Protein AF-A0ABD6W9Q9-F1 (afdb_monomer_lite)

Sequence (117 aa):
MVRVAAQLDDATTVQRDLAAIAIPNVGDLRTNVSMPSTGTLGSSIAWSVVGPSGATVRDGRAAGTRTIDIDRPATGSPAIDVVVHATATSGSVTRTRDFTLRVQPLPAGIKDTQAYV

Organism: Rathayibacter rathayi (NCBI:txid33887)

pLDDT: mean 86.94, std 14.37, range [44.34, 97.75]

Foldseek 3Di:
DDDDDDQPDQQVLQVVQVVPWDWPPLAEDPFKTKGFCAGPSGWGKDKAWPDDPFWGWDPDPDPRIIIIGGRAAAEPDAWDWIKMKIWTGDDHDIDIDIGTGTGHHDHPDDPDPPPPD

Radius of gyration: 18.66 Å; chains: 1; bounding box: 36×21×76 Å

InterPro domains:
  IPR046780 Atrophied bacterial Ig domain [PF20578] (15-104)

Secondary structure (DSSP, 8-state):
-----SSS-HHHHHHHHHHH---TTTTSB-S-EEEESB-TTS-EEEEEEEESSSEEEEE-SSTTEEEEEE-PPPTTSPPEEEEEEEEEEETTEEEEEEEEEEEPPPP---S------

Structure (mmCIF, N/CA/C/O backbone):
data_AF-A0ABD6W9Q9-F1
#
_entry.id   AF-A0ABD6W9Q9-F1
#
loop_
_atom_site.group_PDB
_atom_site.id
_atom_site.type_symbol
_atom_site.label_atom_id
_atom_site.label_alt_id
_atom_site.label_comp_id
_atom_site.label_asym_id
_atom_site.label_entity_id
_atom_site.label_seq_id
_atom_site.pdbx_PDB_ins_code
_atom_site.Cartn_x
_atom_site.Cartn_y
_atom_site.Cartn_z
_atom_site.occupancy
_atom_site.B_iso_or_equiv
_atom_site.auth_seq_id
_atom_site.auth_comp_id
_atom_site.auth_asym_id
_atom_site.auth_atom_id
_atom_site.pdbx_PDB_model_num
ATOM 1 N N . MET A 1 1 ? -17.914 6.982 31.784 1.00 44.34 1 MET A N 1
ATOM 2 C CA . MET A 1 1 ? -18.004 5.510 31.658 1.00 44.34 1 MET A CA 1
ATOM 3 C C . MET A 1 1 ? -18.117 5.161 30.184 1.00 44.34 1 MET A C 1
ATOM 5 O O . MET A 1 1 ? -19.114 5.544 29.599 1.00 44.34 1 MET A O 1
ATOM 9 N N . VAL A 1 2 ? -17.145 4.451 29.601 1.00 48.44 2 VAL A N 1
ATOM 10 C CA . VAL A 1 2 ? -17.353 3.644 28.383 1.00 48.44 2 VAL A CA 1
ATOM 11 C C . VAL A 1 2 ? -16.463 2.403 28.513 1.00 48.44 2 VAL A C 1
ATOM 13 O O . VAL A 1 2 ? -15.242 2.514 28.519 1.00 48.44 2 VAL A O 1
ATOM 16 N N . ARG A 1 3 ? -17.068 1.226 28.703 1.00 54.09 3 ARG A N 1
ATOM 17 C CA . ARG A 1 3 ? -16.396 -0.077 28.579 1.00 54.09 3 ARG A CA 1
ATOM 18 C C . ARG A 1 3 ? -16.664 -0.569 27.159 1.00 54.09 3 ARG A C 1
ATOM 20 O O . ARG A 1 3 ? -17.812 -0.866 26.851 1.00 54.09 3 ARG A O 1
ATOM 27 N N . VAL A 1 4 ? -15.640 -0.655 26.312 1.00 56.38 4 VAL A N 1
ATOM 28 C CA . VAL A 1 4 ? -15.746 -1.315 24.999 1.00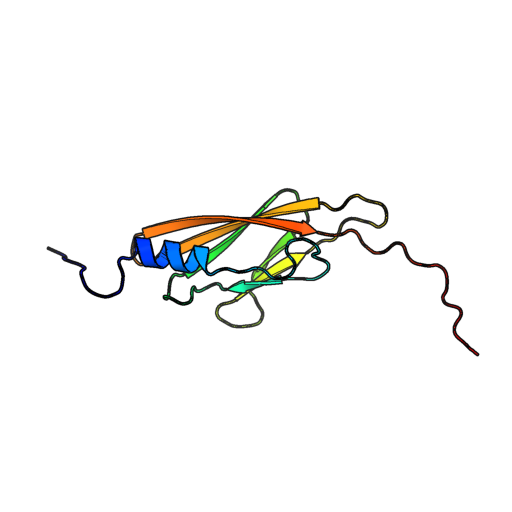 56.38 4 VAL A CA 1
ATOM 29 C C . VAL A 1 4 ? -15.153 -2.709 25.142 1.00 56.38 4 VAL A C 1
ATOM 31 O O . VAL A 1 4 ? -13.950 -2.855 25.322 1.00 56.38 4 VAL A O 1
ATOM 34 N N . ALA A 1 5 ? -16.011 -3.725 25.134 1.00 53.88 5 ALA A N 1
ATOM 35 C CA . ALA A 1 5 ? -15.624 -5.116 25.358 1.00 53.88 5 ALA A CA 1
ATOM 36 C C . ALA A 1 5 ? -16.101 -6.078 24.252 1.00 53.88 5 ALA A C 1
ATOM 38 O O . ALA A 1 5 ? -16.138 -7.272 24.514 1.00 53.88 5 ALA A O 1
ATOM 39 N N . ALA A 1 6 ? -16.514 -5.627 23.056 1.00 52.06 6 ALA A N 1
ATOM 40 C CA . ALA A 1 6 ? -17.451 -6.456 22.280 1.00 52.06 6 ALA A CA 1
ATOM 41 C C . ALA A 1 6 ? -17.123 -6.867 20.828 1.00 52.06 6 ALA A C 1
ATOM 43 O O . ALA A 1 6 ? -17.806 -7.770 20.361 1.00 52.06 6 ALA A O 1
ATOM 44 N N . GLN A 1 7 ? -16.133 -6.341 20.091 1.00 51.84 7 GLN A N 1
ATOM 45 C CA . GLN A 1 7 ? -16.004 -6.738 18.668 1.00 51.84 7 GLN A CA 1
ATOM 46 C C . GLN A 1 7 ? -14.562 -6.763 18.151 1.00 51.84 7 GLN A C 1
ATOM 48 O O . GLN A 1 7 ? -14.203 -5.979 17.285 1.00 51.84 7 GLN A O 1
ATOM 53 N N . LEU A 1 8 ? -13.746 -7.677 18.700 1.00 61.88 8 LEU A N 1
ATOM 54 C CA . LEU A 1 8 ? -12.276 -7.649 18.622 1.00 61.88 8 LEU A CA 1
ATOM 55 C C . LEU A 1 8 ? -11.737 -6.332 19.223 1.00 61.88 8 LEU A C 1
ATOM 57 O O . LEU A 1 8 ? -12.356 -5.278 19.119 1.00 61.88 8 LEU A O 1
ATOM 61 N N . ASP A 1 9 ? -10.628 -6.359 19.956 1.00 87.75 9 ASP A N 1
ATOM 62 C CA . ASP A 1 9 ? -10.066 -5.079 20.389 1.00 87.75 9 ASP A CA 1
ATOM 63 C C . ASP A 1 9 ? -9.596 -4.301 19.140 1.00 87.75 9 ASP A C 1
ATOM 65 O O . ASP A 1 9 ? -9.017 -4.890 18.224 1.00 87.75 9 ASP A O 1
ATOM 69 N N . ASP A 1 10 ? -9.881 -2.995 19.066 1.00 90.00 10 ASP A N 1
ATOM 70 C CA . ASP A 1 10 ? -9.569 -2.161 17.891 1.00 90.00 10 ASP A CA 1
ATOM 71 C C . ASP A 1 10 ? -8.091 -2.266 17.482 1.00 90.00 10 ASP A C 1
ATOM 73 O O . ASP A 1 10 ? -7.757 -2.191 16.299 1.00 90.00 10 ASP A O 1
ATOM 77 N N . ALA A 1 11 ? -7.201 -2.493 18.455 1.00 90.62 11 ALA A N 1
ATOM 78 C CA . ALA A 1 11 ? -5.775 -2.686 18.224 1.00 90.62 11 ALA A CA 1
ATOM 79 C C . ALA A 1 11 ? -5.462 -3.993 17.478 1.00 90.62 11 ALA A C 1
ATOM 81 O O . ALA A 1 11 ? -4.641 -3.995 16.558 1.00 90.62 11 ALA A O 1
ATOM 82 N N . THR A 1 12 ? -6.132 -5.085 17.825 1.00 92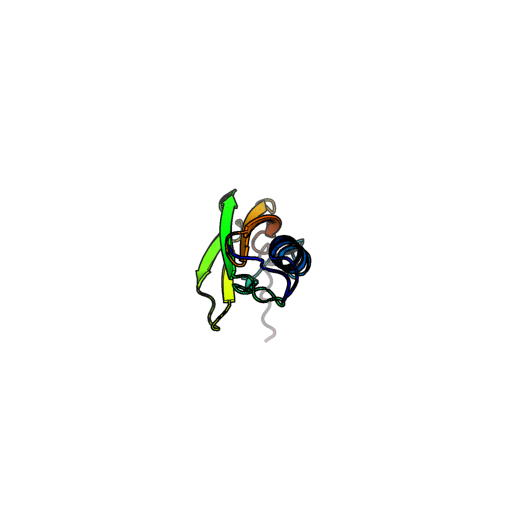.31 12 THR A N 1
ATOM 83 C CA . THR A 1 12 ? -6.063 -6.380 17.158 1.00 92.31 12 THR A CA 1
ATOM 84 C C . THR A 1 12 ? -6.739 -6.299 15.795 1.00 92.31 12 THR A C 1
ATOM 86 O O . THR A 1 12 ? -6.203 -6.878 14.853 1.00 92.31 12 THR A O 1
ATOM 89 N N . THR A 1 13 ? -7.837 -5.547 15.645 1.00 93.50 13 THR A N 1
ATOM 90 C CA . THR A 1 13 ? -8.482 -5.275 14.346 1.00 93.50 13 THR A CA 1
ATOM 91 C C . THR A 1 13 ? -7.501 -4.634 13.374 1.00 93.50 13 THR A C 1
ATOM 93 O O . THR A 1 13 ? -7.174 -5.246 12.358 1.00 93.50 13 THR A O 1
ATOM 96 N N . VAL A 1 14 ? -6.947 -3.459 13.705 1.00 95.88 14 VAL A N 1
ATOM 97 C CA . VAL A 1 14 ? -6.004 -2.772 12.803 1.00 95.88 14 VAL A CA 1
ATOM 98 C C . VAL A 1 14 ? -4.739 -3.596 12.563 1.00 95.88 14 VAL A C 1
ATOM 100 O O . VAL A 1 14 ? -4.213 -3.606 11.454 1.00 95.88 14 VAL A O 1
ATOM 103 N N . GLN A 1 15 ? -4.250 -4.329 13.571 1.00 95.25 15 GLN A N 1
ATOM 104 C CA . GLN A 1 15 ? -3.071 -5.180 13.420 1.00 95.25 15 GLN A CA 1
ATOM 105 C C . GLN A 1 15 ? -3.326 -6.350 12.467 1.00 95.25 15 GLN A C 1
ATOM 107 O O . GLN A 1 15 ? -2.489 -6.626 11.609 1.00 95.25 15 GLN A O 1
ATOM 112 N N . ARG A 1 16 ? -4.453 -7.051 12.617 1.00 95.56 16 ARG A N 1
ATOM 113 C CA . ARG A 1 16 ? -4.798 -8.195 11.766 1.00 95.56 16 ARG A CA 1
ATOM 114 C C . ARG A 1 16 ? -5.153 -7.758 10.356 1.00 95.56 16 ARG A C 1
ATOM 116 O O . ARG A 1 16 ? -4.718 -8.419 9.422 1.00 95.56 16 ARG A O 1
ATOM 123 N N . ASP A 1 17 ? -5.857 -6.641 10.199 1.00 96.62 17 ASP A N 1
ATOM 124 C CA . ASP A 1 17 ? -6.154 -6.087 8.881 1.00 96.62 17 ASP A CA 1
ATOM 125 C C . ASP A 1 17 ? -4.871 -5.698 8.147 1.00 96.62 17 ASP A C 1
ATOM 127 O O . ASP A 1 17 ? -4.663 -6.152 7.025 1.00 96.62 17 ASP A O 1
ATOM 131 N N . LEU A 1 18 ? -3.950 -4.970 8.793 1.00 96.56 18 LEU A N 1
ATOM 132 C CA . LEU A 1 18 ? -2.646 -4.662 8.195 1.00 96.56 18 LEU A CA 1
ATOM 133 C C . LEU A 1 18 ? -1.830 -5.920 7.885 1.00 96.56 18 LEU A C 1
ATOM 135 O O . LEU A 1 18 ? -1.124 -5.953 6.877 1.00 96.56 18 LEU A O 1
ATOM 139 N N . ALA A 1 19 ? -1.895 -6.948 8.737 1.00 95.94 19 ALA A N 1
ATOM 140 C CA . ALA A 1 19 ? -1.200 -8.216 8.522 1.00 95.94 19 ALA A CA 1
ATOM 141 C C . ALA A 1 19 ? -1.779 -9.007 7.337 1.00 95.94 19 ALA A C 1
ATOM 143 O O . ALA A 1 19 ? -1.016 -9.637 6.605 1.00 95.94 19 ALA A O 1
ATOM 144 N N . ALA A 1 20 ? -3.097 -8.942 7.139 1.00 95.50 20 ALA A N 1
ATOM 145 C CA . ALA A 1 20 ? -3.819 -9.632 6.076 1.00 95.50 20 ALA A CA 1
ATOM 146 C C . ALA A 1 20 ? -3.650 -8.979 4.696 1.00 95.50 20 ALA A C 1
ATOM 148 O O . ALA A 1 20 ? -3.929 -9.625 3.685 1.00 95.50 20 ALA A O 1
ATOM 149 N N . ILE A 1 21 ? -3.186 -7.725 4.626 1.00 94.50 21 ILE A N 1
ATOM 150 C CA . ILE A 1 21 ? -2.865 -7.086 3.348 1.00 94.50 21 ILE A CA 1
ATOM 151 C C . ILE A 1 21 ? -1.746 -7.872 2.660 1.00 94.50 21 ILE A C 1
ATOM 153 O O . ILE A 1 21 ? -0.601 -7.913 3.121 1.00 94.50 21 ILE A O 1
ATOM 157 N N . ALA A 1 22 ? -2.089 -8.440 1.509 1.00 90.69 22 ALA A N 1
ATOM 158 C CA . ALA A 1 22 ? -1.160 -9.045 0.577 1.00 90.69 22 ALA A CA 1
ATOM 159 C C . ALA A 1 22 ? -1.208 -8.261 -0.732 1.00 90.69 22 ALA A C 1
ATOM 161 O O . ALA A 1 22 ? -2.259 -8.136 -1.360 1.00 90.69 22 ALA A O 1
ATOM 162 N N . ILE A 1 23 ? -0.058 -7.735 -1.141 1.00 88.44 23 ILE A N 1
ATOM 163 C CA . ILE A 1 23 ? 0.095 -7.102 -2.444 1.00 88.44 23 ILE A CA 1
ATOM 164 C C . ILE A 1 23 ? 0.647 -8.172 -3.397 1.00 88.44 23 ILE A C 1
ATOM 166 O O . ILE A 1 23 ? 1.689 -8.765 -3.106 1.00 88.44 23 ILE A O 1
ATOM 170 N N . PRO A 1 24 ? -0.035 -8.489 -4.508 1.00 86.50 24 PRO A N 1
ATOM 171 C CA . PRO A 1 24 ? 0.483 -9.454 -5.466 1.00 86.50 24 PRO A CA 1
ATOM 172 C C . PRO A 1 24 ? 1.708 -8.887 -6.190 1.00 86.50 24 PRO A C 1
ATOM 174 O O . PRO A 1 24 ? 1.788 -7.690 -6.456 1.00 86.50 24 PRO A O 1
ATOM 177 N N . ASN A 1 25 ? 2.646 -9.765 -6.552 1.00 88.88 25 ASN A N 1
ATOM 178 C CA . ASN A 1 25 ? 3.801 -9.444 -7.398 1.00 88.88 25 ASN A CA 1
ATOM 179 C C . ASN A 1 25 ? 4.709 -8.314 -6.875 1.00 88.88 25 ASN A C 1
ATOM 181 O O . ASN A 1 25 ? 5.375 -7.661 -7.672 1.00 88.88 25 ASN A O 1
ATOM 185 N N . VAL A 1 26 ? 4.807 -8.110 -5.553 1.00 90.44 26 VAL A N 1
ATOM 186 C CA . VAL A 1 26 ? 5.673 -7.070 -4.949 1.00 90.44 26 VAL A CA 1
ATOM 187 C C . VAL A 1 26 ? 7.139 -7.132 -5.384 1.00 90.44 26 VAL A C 1
ATOM 189 O O . VAL A 1 26 ? 7.822 -6.127 -5.271 1.00 90.44 26 VAL A O 1
ATOM 192 N N . GLY A 1 27 ? 7.628 -8.278 -5.870 1.00 90.81 27 GLY A N 1
ATOM 193 C CA . GLY A 1 27 ? 8.990 -8.456 -6.394 1.00 90.81 27 GLY A CA 1
ATOM 194 C C . GLY A 1 27 ? 9.158 -8.206 -7.904 1.00 90.81 27 GLY A C 1
ATOM 195 O O . GLY A 1 27 ? 10.287 -8.135 -8.385 1.00 90.81 27 GLY A O 1
ATOM 196 N N . ASP A 1 28 ? 8.066 -8.087 -8.663 1.00 92.94 28 ASP A N 1
ATOM 197 C CA . ASP A 1 28 ? 8.082 -7.990 -10.131 1.00 92.94 28 ASP A CA 1
ATOM 198 C C . ASP A 1 28 ? 6.937 -7.101 -10.646 1.00 92.94 28 ASP A C 1
ATOM 200 O O . ASP A 1 28 ? 6.165 -7.480 -11.529 1.00 92.94 28 ASP A O 1
ATOM 204 N N . LEU A 1 29 ? 6.780 -5.901 -10.077 1.00 93.00 29 LEU A N 1
ATOM 205 C CA . LEU A 1 29 ? 5.710 -5.004 -10.500 1.00 93.00 29 LEU A CA 1
ATOM 206 C C . LEU A 1 29 ? 6.001 -4.395 -11.868 1.00 93.00 29 LEU A C 1
ATOM 208 O O . LEU A 1 29 ? 7.002 -3.710 -12.089 1.00 93.00 29 LEU A O 1
ATOM 212 N N . ARG A 1 30 ? 5.063 -4.628 -12.785 1.00 91.94 30 ARG A N 1
ATOM 213 C CA . ARG A 1 30 ? 5.074 -4.126 -14.168 1.00 91.94 30 ARG A CA 1
ATOM 214 C C . ARG A 1 30 ? 3.780 -3.402 -14.540 1.00 91.94 30 ARG A C 1
ATOM 216 O O . ARG A 1 30 ? 3.679 -2.874 -15.644 1.00 91.94 30 ARG A O 1
ATOM 223 N N . THR A 1 31 ? 2.797 -3.409 -13.643 1.00 92.06 31 THR A N 1
ATOM 224 C CA . THR A 1 31 ? 1.448 -2.876 -13.840 1.00 92.06 31 THR A CA 1
ATOM 225 C C . THR A 1 31 ? 0.933 -2.257 -12.551 1.00 92.06 31 THR A C 1
ATOM 227 O O . THR A 1 31 ? 1.435 -2.555 -11.467 1.00 92.06 31 THR A O 1
ATOM 230 N N . ASN A 1 32 ? -0.127 -1.463 -12.673 1.00 92.88 32 ASN A N 1
ATOM 231 C CA . ASN A 1 32 ? -0.807 -0.853 -11.538 1.00 92.88 32 ASN A CA 1
ATOM 232 C C . ASN A 1 32 ? -1.371 -1.908 -10.585 1.00 92.88 32 ASN A C 1
ATOM 234 O O . ASN A 1 32 ? -1.792 -2.992 -11.002 1.00 92.88 32 ASN A O 1
ATOM 238 N N . VAL A 1 33 ? -1.399 -1.561 -9.303 1.00 91.88 33 VAL A N 1
ATOM 239 C CA . VAL A 1 33 ? -1.808 -2.459 -8.222 1.00 91.88 33 VAL A CA 1
ATOM 240 C C . VAL A 1 33 ? -3.049 -1.899 -7.548 1.00 91.88 33 VAL A C 1
ATOM 242 O O . VAL A 1 33 ? -3.087 -0.730 -7.168 1.00 91.88 33 VAL A O 1
ATOM 245 N N . SER A 1 34 ? -4.062 -2.743 -7.370 1.00 92.81 34 SER A N 1
ATOM 246 C CA . SER A 1 34 ? -5.229 -2.408 -6.558 1.00 92.81 34 SER A CA 1
ATOM 247 C C . SER A 1 34 ? -4.987 -2.806 -5.107 1.00 92.81 34 SER A C 1
ATOM 249 O O . SER A 1 34 ? -4.532 -3.914 -4.833 1.00 92.81 34 SER A O 1
ATOM 251 N N . MET A 1 35 ? -5.332 -1.920 -4.182 1.00 94.12 35 MET A N 1
ATOM 252 C CA . MET A 1 35 ? -5.193 -2.118 -2.742 1.00 94.12 35 MET A CA 1
ATOM 253 C C . MET A 1 35 ? -6.536 -1.896 -2.046 1.00 94.12 35 MET A C 1
ATOM 255 O O . MET A 1 35 ? -7.327 -1.066 -2.505 1.00 94.12 35 MET A O 1
ATOM 259 N N . PRO A 1 36 ? -6.800 -2.580 -0.925 1.00 94.94 36 PRO A N 1
ATOM 260 C CA . PRO A 1 36 ? -7.996 -2.325 -0.137 1.00 94.94 36 PRO A CA 1
ATOM 261 C C . PRO A 1 36 ? -7.900 -0.961 0.556 1.00 94.94 36 PRO A C 1
ATOM 263 O O . PRO A 1 36 ? -6.866 -0.624 1.129 1.00 94.94 36 PRO A O 1
ATOM 266 N N . SER A 1 37 ? -8.986 -0.189 0.550 1.00 95.31 37 SER A N 1
ATOM 267 C CA . SER A 1 37 ? -9.153 0.963 1.450 1.00 95.31 37 SER A CA 1
ATOM 268 C C . SER A 1 37 ? -9.931 0.606 2.719 1.00 95.31 37 SER A C 1
ATOM 270 O O . SER A 1 37 ? -10.201 1.474 3.546 1.00 95.31 37 SER A O 1
ATOM 272 N N . THR A 1 38 ? -10.327 -0.658 2.863 1.00 95.00 38 THR A N 1
ATOM 273 C CA . THR A 1 38 ? -11.013 -1.193 4.039 1.00 95.00 38 THR A CA 1
ATOM 274 C C . THR A 1 38 ? -10.501 -2.604 4.302 1.00 95.00 38 THR A C 1
ATOM 276 O O . THR A 1 38 ? -10.452 -3.421 3.383 1.00 95.00 38 THR A O 1
ATOM 279 N N . GLY A 1 39 ? -10.075 -2.875 5.532 1.00 93.19 39 GLY A N 1
ATOM 280 C CA . GLY A 1 39 ? -9.620 -4.192 5.956 1.00 93.19 39 GLY A CA 1
ATOM 281 C C . GLY A 1 39 ? -10.778 -5.173 6.137 1.00 93.19 39 GLY A C 1
ATOM 282 O O . GLY A 1 39 ? -11.934 -4.778 6.289 1.00 93.19 39 GLY A O 1
ATOM 283 N N . THR A 1 40 ? -10.472 -6.468 6.130 1.00 92.44 40 THR A N 1
ATOM 284 C CA . THR A 1 40 ? -11.467 -7.548 6.242 1.00 92.44 40 THR A CA 1
ATOM 285 C C . THR A 1 40 ? -12.251 -7.495 7.556 1.00 92.44 40 THR A C 1
ATOM 287 O O . THR A 1 40 ? -13.406 -7.911 7.602 1.00 92.44 40 THR A O 1
ATOM 290 N N . LEU A 1 41 ? -11.638 -6.976 8.621 1.00 92.44 41 LEU A N 1
ATOM 291 C CA . LEU A 1 41 ? -12.245 -6.793 9.938 1.00 92.44 41 LEU A CA 1
ATOM 292 C C . LEU A 1 41 ? -12.860 -5.395 10.120 1.00 92.44 41 LEU A C 1
ATOM 294 O O . LEU A 1 41 ? -13.389 -5.098 11.189 1.00 92.44 41 LEU A O 1
ATOM 298 N N . GLY A 1 42 ? -12.840 -4.557 9.078 1.00 92.50 42 GLY A N 1
ATOM 299 C CA . GLY A 1 42 ? -13.559 -3.286 9.020 1.00 92.50 42 GLY A CA 1
ATOM 300 C C . GLY A 1 42 ? -12.727 -2.036 9.299 1.00 92.50 42 GLY A C 1
ATOM 301 O O . GLY A 1 42 ? -13.300 -0.946 9.318 1.00 92.50 42 GLY A O 1
ATOM 302 N N . SER A 1 43 ? -11.405 -2.135 9.487 1.00 95.25 43 SER A N 1
ATOM 303 C CA . SER A 1 43 ? -10.575 -0.927 9.605 1.00 95.25 43 SER A CA 1
ATOM 304 C C . SER A 1 43 ? -10.563 -0.124 8.300 1.00 95.25 43 SER A C 1
ATOM 306 O O . SER A 1 43 ? -10.568 -0.684 7.205 1.00 95.25 43 SER A O 1
ATOM 308 N N . SER A 1 44 ? -10.526 1.204 8.395 1.00 96.31 44 SER A N 1
ATOM 309 C CA . SER A 1 44 ? -10.279 2.073 7.238 1.00 96.31 44 SER A CA 1
ATOM 310 C C . SER A 1 44 ? -8.784 2.106 6.943 1.00 96.31 44 SER A C 1
ATOM 312 O O . SER A 1 44 ? -8.003 2.303 7.870 1.00 96.31 44 SER A O 1
ATOM 314 N N . ILE A 1 45 ? -8.383 1.927 5.683 1.00 97.50 45 ILE A N 1
ATOM 315 C CA . ILE A 1 45 ? -6.977 1.890 5.265 1.00 97.50 45 ILE A CA 1
ATOM 316 C C . ILE A 1 45 ? -6.696 3.043 4.298 1.00 97.50 45 ILE A C 1
ATOM 318 O O . ILE A 1 45 ? -7.219 3.094 3.180 1.00 97.50 45 ILE A O 1
ATOM 322 N N . ALA A 1 46 ? -5.830 3.959 4.720 1.00 96.50 46 ALA A N 1
ATOM 323 C CA . ALA A 1 46 ? -5.265 5.007 3.883 1.00 96.50 46 ALA A CA 1
ATOM 324 C C . ALA A 1 46 ? -3.883 4.596 3.363 1.00 96.50 46 ALA A C 1
ATOM 326 O O . ALA A 1 46 ? -3.148 3.877 4.037 1.00 96.50 46 ALA A O 1
ATOM 327 N N . TRP A 1 47 ? -3.533 5.074 2.170 1.00 96.38 47 TRP A N 1
ATOM 328 C CA . TRP A 1 47 ? -2.290 4.725 1.489 1.00 96.38 47 TRP A CA 1
ATOM 329 C C . TRP A 1 47 ? -1.546 5.970 1.026 1.00 96.38 47 TRP A C 1
ATOM 331 O O . TRP A 1 47 ? -2.160 6.893 0.488 1.00 96.38 47 TRP A O 1
ATOM 341 N N . SER A 1 48 ? -0.225 5.967 1.173 1.00 95.25 48 SER A N 1
ATOM 342 C CA . SER A 1 48 ? 0.661 6.997 0.628 1.00 95.25 48 SER A CA 1
ATOM 343 C C . SER A 1 48 ? 1.948 6.386 0.074 1.00 95.25 48 SER A C 1
ATOM 345 O O . SER A 1 48 ? 2.375 5.309 0.487 1.00 95.25 48 SER A O 1
ATOM 347 N N . VAL A 1 49 ? 2.569 7.071 -0.889 1.00 94.81 49 VAL A N 1
ATOM 348 C CA . VAL A 1 49 ? 3.914 6.726 -1.367 1.00 94.81 49 VAL A CA 1
ATOM 349 C C . VAL A 1 49 ? 4.919 7.504 -0.529 1.00 94.81 49 VAL A C 1
ATOM 351 O O . VAL A 1 49 ? 4.835 8.728 -0.452 1.00 94.81 49 VAL A O 1
ATOM 354 N N . VAL A 1 50 ? 5.853 6.796 0.098 1.00 94.69 50 VAL A N 1
ATOM 355 C CA . VAL A 1 50 ? 6.937 7.400 0.889 1.00 94.69 50 VAL A CA 1
ATOM 356 C C . VAL A 1 50 ? 8.114 7.757 -0.018 1.00 94.69 50 VAL A C 1
ATOM 358 O O . VAL A 1 50 ? 8.745 8.795 0.159 1.00 94.69 50 VAL A O 1
ATOM 361 N N . GLY A 1 51 ? 8.375 6.922 -1.023 1.00 84.62 51 GLY A N 1
ATOM 362 C CA . GLY A 1 51 ? 9.412 7.136 -2.027 1.00 84.62 51 GLY A CA 1
ATOM 363 C C . GLY A 1 51 ? 10.261 5.885 -2.268 1.00 84.62 51 GLY A C 1
ATOM 364 O O . GLY A 1 51 ? 10.021 4.856 -1.633 1.00 84.62 51 GLY A O 1
ATOM 365 N N . PRO A 1 52 ? 11.260 5.957 -3.165 1.00 84.44 52 PRO A N 1
ATOM 366 C CA . PRO A 1 52 ? 11.525 7.043 -4.114 1.00 84.44 52 PRO A CA 1
ATOM 367 C C . PRO A 1 52 ? 10.394 7.201 -5.152 1.00 84.44 52 PRO A C 1
ATOM 369 O O . PRO A 1 52 ? 9.450 6.412 -5.183 1.00 84.44 52 PRO A O 1
ATOM 372 N N . SER A 1 53 ? 10.453 8.246 -5.983 1.00 79.38 53 SER A N 1
ATOM 373 C CA . SER A 1 53 ? 9.480 8.457 -7.065 1.00 79.38 53 SER A CA 1
ATOM 374 C C . SER A 1 53 ? 9.458 7.270 -8.035 1.00 79.38 53 SER A C 1
ATOM 376 O O . SER A 1 53 ? 10.497 6.666 -8.294 1.00 79.38 53 SER A O 1
ATOM 378 N N . GLY A 1 54 ? 8.282 6.947 -8.573 1.00 83.62 54 GLY A N 1
ATOM 379 C CA . GLY A 1 54 ? 8.047 5.718 -9.348 1.00 83.62 54 GLY A CA 1
ATOM 380 C C . GLY A 1 54 ? 6.676 5.091 -9.093 1.00 83.62 54 GLY A C 1
ATOM 381 O O . GLY A 1 54 ? 6.298 4.109 -9.727 1.00 83.62 54 GLY A O 1
ATOM 382 N N . ALA A 1 55 ? 5.909 5.662 -8.164 1.00 91.75 55 ALA A N 1
ATOM 383 C CA . ALA A 1 55 ? 4.500 5.362 -8.025 1.00 91.75 55 ALA A CA 1
ATOM 384 C C . ALA A 1 55 ? 3.719 6.563 -7.486 1.00 91.75 55 ALA A C 1
ATOM 386 O O . ALA A 1 55 ? 4.278 7.436 -6.819 1.00 91.75 55 ALA A O 1
ATOM 387 N N . THR A 1 56 ? 2.412 6.576 -7.729 1.00 93.69 56 THR A N 1
ATOM 388 C CA . THR A 1 56 ? 1.464 7.506 -7.099 1.00 93.69 56 THR A CA 1
ATOM 389 C C . THR A 1 56 ? 0.254 6.744 -6.570 1.00 93.69 56 THR A C 1
ATOM 391 O O . THR A 1 56 ? -0.058 5.656 -7.051 1.00 93.69 56 THR A O 1
ATOM 394 N N . VAL A 1 57 ? -0.432 7.289 -5.562 1.00 94.31 57 VAL A N 1
ATOM 395 C CA . VAL A 1 57 ? -1.696 6.720 -5.070 1.00 94.31 57 VAL A CA 1
ATOM 3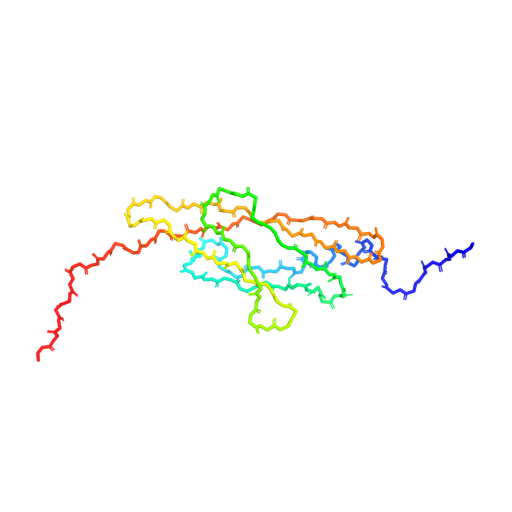96 C C . VAL A 1 57 ? -2.851 7.548 -5.606 1.00 94.31 57 VAL A C 1
ATOM 398 O O . VAL A 1 57 ? -2.847 8.772 -5.495 1.00 94.31 57 VAL A O 1
ATOM 401 N 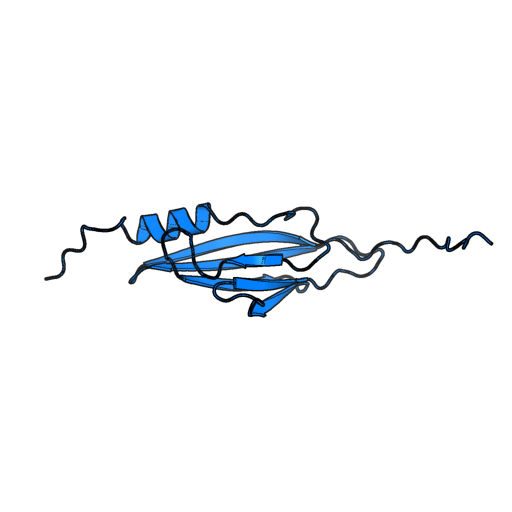N . ARG A 1 58 ? -3.868 6.874 -6.133 1.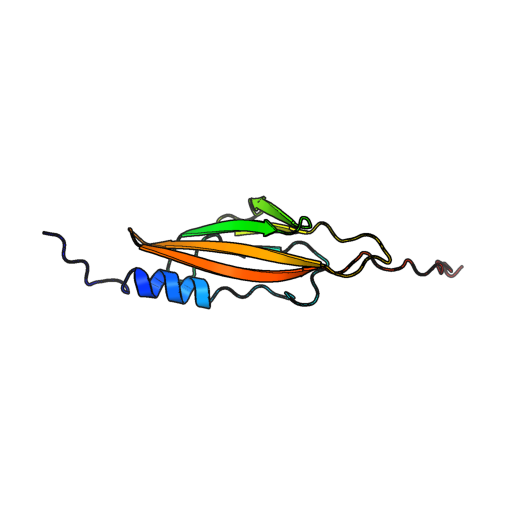00 94.06 58 ARG A N 1
ATOM 402 C CA . ARG A 1 58 ? -5.140 7.486 -6.520 1.00 94.06 58 ARG A CA 1
ATOM 403 C C . ARG A 1 58 ? -6.317 6.613 -6.115 1.00 94.06 58 ARG A C 1
ATOM 405 O O . ARG A 1 58 ? -6.150 5.477 -5.660 1.00 94.06 58 ARG A O 1
ATOM 412 N N . ASP A 1 59 ? -7.518 7.143 -6.299 1.00 92.56 59 ASP A N 1
ATOM 413 C CA . ASP A 1 59 ? -8.737 6.377 -6.080 1.00 92.56 59 ASP A CA 1
ATOM 414 C C . ASP A 1 59 ? -8.812 5.172 -7.018 1.00 92.56 59 ASP A C 1
ATOM 416 O O . ASP A 1 59 ? -8.425 5.222 -8.195 1.00 92.56 59 ASP A O 1
ATOM 420 N N . GLY A 1 60 ? -9.271 4.060 -6.449 1.00 88.81 60 GLY A N 1
ATOM 421 C CA . GLY A 1 60 ? -9.530 2.848 -7.197 1.00 88.81 60 GLY A CA 1
ATOM 422 C C . GLY A 1 60 ? -10.837 2.948 -7.972 1.00 88.81 60 GLY A C 1
ATOM 423 O O . GLY A 1 60 ? -11.728 3.733 -7.655 1.00 88.81 60 GLY A O 1
ATOM 424 N N . ARG A 1 61 ? -10.960 2.122 -9.014 1.00 87.56 61 ARG A N 1
ATOM 425 C CA . ARG A 1 61 ? -12.173 2.078 -9.844 1.00 87.56 61 ARG A CA 1
ATOM 426 C C . ARG A 1 61 ? -13.383 1.538 -9.074 1.00 87.56 61 ARG A C 1
ATOM 428 O O . ARG A 1 61 ? -14.512 1.898 -9.389 1.00 87.56 61 ARG A O 1
ATOM 435 N N . ALA A 1 62 ? -13.148 0.651 -8.108 1.00 88.31 62 ALA A N 1
ATOM 436 C CA . ALA A 1 62 ? -14.184 0.086 -7.255 1.00 88.31 62 ALA A CA 1
ATOM 437 C C . ALA A 1 62 ? -14.237 0.822 -5.911 1.00 88.31 62 ALA A C 1
ATOM 439 O O . ALA A 1 62 ? -13.204 1.217 -5.364 1.00 88.31 62 ALA A O 1
ATOM 440 N N . ALA A 1 63 ? -15.438 0.953 -5.348 1.00 87.31 63 ALA A N 1
ATOM 441 C CA . ALA A 1 63 ? -15.594 1.429 -3.979 1.00 87.31 63 ALA A CA 1
ATOM 442 C C . ALA A 1 63 ? -14.797 0.536 -3.014 1.00 87.31 63 ALA A C 1
ATOM 444 O O . ALA A 1 63 ? -14.716 -0.677 -3.205 1.00 87.31 63 ALA A O 1
ATOM 445 N N . GLY A 1 64 ? -14.191 1.137 -1.992 1.00 89.38 64 GLY A N 1
ATOM 446 C CA . GLY A 1 64 ? -13.368 0.387 -1.043 1.00 89.38 64 GLY A CA 1
ATOM 447 C C . GLY A 1 64 ? -11.972 0.023 -1.567 1.00 89.38 64 GLY A C 1
ATOM 448 O O . GLY A 1 64 ? -11.301 -0.816 -0.965 1.00 89.38 64 GLY A O 1
ATOM 449 N N . THR A 1 65 ? -11.517 0.618 -2.679 1.00 92.38 65 THR A N 1
ATOM 450 C CA . THR A 1 65 ? -10.188 0.348 -3.247 1.00 92.38 65 THR A CA 1
ATOM 451 C C . THR A 1 65 ? -9.392 1.621 -3.525 1.00 92.38 65 THR A C 1
ATOM 453 O O . THR A 1 65 ? -9.941 2.682 -3.824 1.00 92.38 65 THR A O 1
ATOM 456 N N . ARG A 1 66 ? -8.067 1.503 -3.450 1.00 93.88 66 ARG A N 1
ATOM 457 C CA . ARG A 1 66 ? -7.091 2.476 -3.952 1.00 93.88 66 ARG A CA 1
ATOM 458 C C . ARG A 1 66 ? -6.259 1.834 -5.050 1.00 93.88 66 ARG A C 1
ATOM 460 O O . ARG A 1 66 ? -6.128 0.613 -5.104 1.00 93.88 66 ARG A O 1
ATOM 467 N N . THR A 1 67 ? -5.680 2.647 -5.920 1.00 94.62 67 THR A N 1
ATOM 468 C CA . THR A 1 67 ? -4.750 2.179 -6.948 1.00 94.62 67 THR A CA 1
ATOM 469 C C . THR A 1 67 ? -3.388 2.816 -6.733 1.00 94.62 67 THR A C 1
ATOM 471 O O . THR A 1 67 ? -3.290 4.041 -6.660 1.00 94.62 67 THR A O 1
ATOM 474 N N . ILE A 1 68 ? -2.349 1.983 -6.659 1.00 93.25 68 ILE A N 1
ATOM 475 C CA . ILE A 1 68 ? -0.978 2.423 -6.905 1.00 93.25 68 ILE A CA 1
ATOM 476 C C . ILE A 1 68 ? -0.785 2.457 -8.415 1.00 93.25 68 ILE A C 1
ATOM 478 O O . ILE A 1 68 ? -0.802 1.412 -9.074 1.00 93.25 68 ILE A O 1
ATOM 482 N N . ASP A 1 69 ? -0.642 3.661 -8.951 1.00 93.50 69 ASP A N 1
ATOM 483 C CA . ASP A 1 69 ? -0.228 3.877 -10.329 1.00 93.50 69 ASP A CA 1
ATOM 484 C C . ASP A 1 69 ? 1.292 3.759 -10.404 1.00 93.50 69 ASP A C 1
ATOM 486 O O . ASP A 1 69 ? 1.992 4.452 -9.664 1.00 93.50 69 ASP A O 1
ATOM 490 N N . ILE A 1 70 ? 1.789 2.844 -11.232 1.00 92.81 70 ILE A N 1
ATOM 491 C CA . ILE A 1 70 ? 3.210 2.506 -11.307 1.00 92.81 70 ILE A CA 1
ATOM 492 C C . ILE A 1 70 ? 3.831 3.239 -12.492 1.00 92.81 70 ILE A C 1
ATOM 494 O O . ILE A 1 70 ? 3.482 2.979 -13.644 1.00 92.81 70 ILE A O 1
ATOM 498 N N . ASP A 1 71 ? 4.808 4.093 -12.203 1.00 92.19 71 ASP A N 1
ATOM 499 C CA . ASP A 1 71 ? 5.643 4.742 -13.208 1.00 92.19 71 ASP A CA 1
ATOM 500 C C . 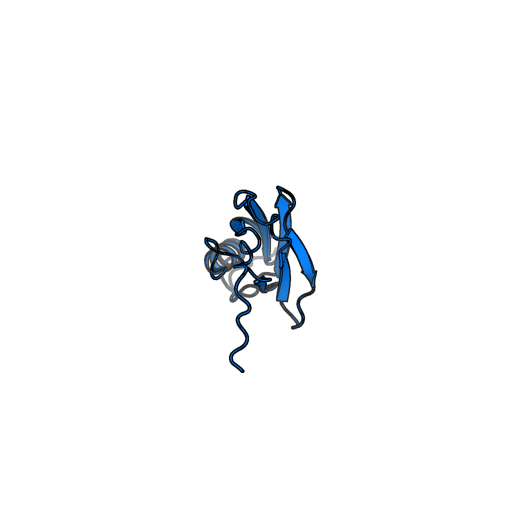ASP A 1 71 ? 6.961 3.973 -13.332 1.00 92.19 71 ASP A C 1
ATOM 502 O O . ASP A 1 71 ? 7.813 3.972 -12.438 1.00 92.19 71 ASP A O 1
ATOM 506 N N . ARG A 1 72 ? 7.085 3.213 -14.421 1.00 92.75 72 ARG A N 1
ATOM 507 C CA . ARG A 1 72 ? 8.193 2.272 -14.595 1.00 92.75 72 ARG A CA 1
ATOM 508 C C . ARG A 1 72 ? 9.460 3.015 -15.013 1.00 92.75 72 ARG A C 1
ATOM 510 O O . ARG A 1 72 ? 9.397 3.827 -15.934 1.00 92.75 72 ARG A O 1
ATOM 517 N N . PRO A 1 73 ? 10.630 2.659 -14.450 1.00 91.75 73 PRO A N 1
ATOM 518 C CA . PRO A 1 73 ? 11.903 3.171 -14.935 1.00 91.75 73 PRO A CA 1
ATOM 519 C C . PRO A 1 73 ? 12.086 2.927 -16.437 1.00 91.75 73 PRO A C 1
ATOM 521 O O . PRO A 1 73 ? 11.571 1.953 -17.001 1.00 91.75 73 PRO A O 1
ATOM 524 N N . ALA A 1 74 ? 12.865 3.792 -17.082 1.00 90.38 74 ALA A N 1
ATOM 525 C CA . ALA A 1 74 ? 13.170 3.666 -18.499 1.00 90.38 74 ALA A CA 1
ATOM 526 C C . ALA A 1 74 ? 13.871 2.334 -18.820 1.00 90.38 74 ALA A C 1
ATOM 528 O O . ALA A 1 74 ? 14.525 1.713 -17.979 1.00 90.38 74 ALA A O 1
ATOM 529 N N . THR A 1 75 ? 13.756 1.896 -20.072 1.00 88.62 75 THR A N 1
ATOM 530 C CA . THR A 1 75 ? 14.494 0.739 -20.580 1.00 88.62 75 THR A CA 1
ATOM 531 C C . THR A 1 75 ? 15.993 0.892 -20.307 1.00 88.62 75 THR A C 1
ATOM 533 O O . THR A 1 75 ? 16.590 1.914 -20.634 1.00 88.62 75 THR A O 1
ATOM 536 N N . GLY A 1 76 ? 16.610 -0.141 -19.729 1.00 86.25 76 GLY A N 1
ATOM 537 C CA . GLY A 1 76 ? 18.035 -0.137 -19.377 1.00 86.25 76 GLY A CA 1
ATOM 538 C C . GLY A 1 76 ? 18.358 0.511 -18.026 1.00 86.25 76 GLY A C 1
ATOM 539 O O . GLY A 1 76 ? 19.484 0.377 -17.555 1.00 86.25 76 GLY A O 1
ATOM 540 N N . SER A 1 77 ? 17.391 1.160 -17.367 1.00 90.19 77 SER A N 1
ATOM 541 C CA . SER A 1 77 ? 17.529 1.575 -15.968 1.00 90.19 77 SER A CA 1
ATOM 542 C C . SER A 1 77 ? 17.376 0.382 -15.016 1.00 90.19 77 SER A C 1
ATOM 544 O O . SER A 1 77 ? 16.689 -0.590 -15.347 1.00 90.19 77 SER A O 1
ATOM 546 N N . PRO A 1 78 ? 17.987 0.429 -13.818 1.00 90.69 78 PRO A N 1
ATOM 547 C CA . PRO A 1 78 ? 17.732 -0.577 -12.799 1.00 90.69 78 PRO A CA 1
ATOM 548 C C . PRO A 1 78 ? 16.276 -0.505 -12.321 1.00 90.69 78 PRO A C 1
ATOM 550 O O . PRO A 1 78 ? 15.645 0.552 -12.335 1.00 90.69 78 PRO A O 1
ATOM 553 N N . ALA A 1 79 ? 15.754 -1.639 -11.858 1.00 93.12 79 ALA A N 1
ATOM 554 C CA . ALA A 1 79 ? 14.509 -1.661 -11.100 1.00 93.12 79 ALA A CA 1
ATOM 555 C C . ALA A 1 79 ? 14.656 -0.842 -9.804 1.00 93.12 79 ALA A C 1
ATOM 557 O O . ALA A 1 79 ? 15.747 -0.781 -9.221 1.00 93.12 79 ALA A O 1
ATOM 558 N N . ILE A 1 80 ? 13.552 -0.254 -9.350 1.00 94.69 80 ILE A N 1
ATOM 559 C CA . ILE A 1 80 ? 13.486 0.604 -8.159 1.00 94.69 80 ILE A CA 1
ATOM 560 C C . ILE A 1 80 ? 12.584 -0.017 -7.093 1.00 94.69 80 ILE A C 1
ATOM 562 O O . ILE A 1 80 ? 11.634 -0.729 -7.418 1.00 94.69 80 ILE A O 1
ATOM 566 N N . ASP A 1 81 ? 12.868 0.280 -5.830 1.00 95.31 81 ASP A N 1
ATOM 567 C CA . ASP A 1 81 ? 12.136 -0.258 -4.683 1.00 95.31 81 ASP A CA 1
ATOM 568 C C . ASP A 1 81 ? 11.317 0.871 -4.061 1.00 95.31 81 ASP A C 1
ATOM 570 O O . ASP A 1 81 ? 11.835 1.653 -3.269 1.00 95.31 81 ASP A O 1
ATOM 574 N N . VAL A 1 82 ? 10.050 0.987 -4.458 1.00 95.00 82 VAL A N 1
ATOM 575 C CA . VAL A 1 82 ? 9.131 2.023 -3.976 1.00 95.00 82 VAL A CA 1
ATOM 576 C C . VAL A 1 82 ? 8.502 1.582 -2.661 1.00 95.00 82 VAL A C 1
ATOM 578 O O . VAL A 1 82 ? 7.897 0.515 -2.584 1.00 95.00 82 VAL A O 1
ATOM 581 N N . VAL A 1 83 ? 8.595 2.414 -1.629 1.00 95.44 83 VAL A N 1
ATOM 582 C CA . VAL A 1 83 ? 7.942 2.173 -0.341 1.00 95.44 83 VAL A CA 1
ATOM 583 C C . VAL A 1 83 ? 6.568 2.831 -0.330 1.00 95.44 83 VAL A C 1
ATOM 585 O O . VAL A 1 83 ? 6.432 4.040 -0.551 1.00 95.44 83 VAL A O 1
ATOM 588 N N . VAL A 1 84 ? 5.546 2.030 -0.040 1.00 95.50 84 VAL A N 1
ATOM 589 C CA . VAL A 1 84 ? 4.182 2.499 0.207 1.00 95.50 84 VAL A CA 1
ATOM 590 C C . VAL A 1 84 ? 3.801 2.253 1.659 1.00 95.50 84 VAL A C 1
ATOM 592 O O . VAL A 1 84 ? 4.096 1.202 2.226 1.00 95.50 84 VAL A O 1
ATOM 595 N N . HIS A 1 85 ? 3.137 3.234 2.253 1.00 96.62 85 HIS A N 1
ATOM 596 C CA . HIS A 1 85 ? 2.734 3.236 3.649 1.00 96.62 85 HIS A CA 1
ATOM 597 C C . HIS A 1 85 ? 1.228 3.024 3.752 1.00 96.62 85 HIS A C 1
ATOM 599 O O . HIS A 1 85 ? 0.452 3.795 3.180 1.00 96.62 85 HIS A O 1
ATOM 605 N N . ALA A 1 86 ? 0.820 1.987 4.478 1.00 97.50 86 ALA A N 1
ATOM 606 C CA . ALA A 1 86 ? -0.568 1.745 4.837 1.00 97.50 86 ALA A CA 1
ATOM 607 C C . ALA A 1 86 ? -0.831 2.244 6.256 1.00 97.50 86 ALA A C 1
ATOM 609 O O . ALA A 1 86 ? -0.121 1.860 7.185 1.00 97.50 86 ALA A O 1
ATOM 610 N N . THR A 1 87 ? -1.901 3.009 6.432 1.00 97.75 87 THR A N 1
ATOM 611 C CA . THR A 1 87 ? -2.394 3.467 7.733 1.00 97.75 87 THR A CA 1
ATOM 612 C C . THR A 1 87 ? -3.785 2.900 7.957 1.00 97.75 87 THR A C 1
ATOM 614 O O . THR A 1 87 ? -4.715 3.289 7.257 1.00 97.75 87 THR A O 1
ATOM 617 N N . ALA A 1 88 ? -3.933 1.991 8.921 1.00 97.44 88 ALA A N 1
ATOM 618 C CA . ALA A 1 88 ? -5.215 1.407 9.300 1.00 97.44 88 ALA A CA 1
ATOM 619 C C . ALA A 1 88 ? -5.770 2.063 10.567 1.00 97.44 88 ALA A C 1
ATOM 621 O O . ALA A 1 88 ? -5.044 2.221 11.552 1.00 97.44 88 ALA A O 1
ATOM 622 N N . THR A 1 89 ? -7.065 2.373 10.563 1.00 96.81 89 THR A N 1
ATOM 623 C CA . THR A 1 89 ? -7.773 2.988 11.691 1.00 96.81 89 THR A CA 1
ATOM 624 C C . THR A 1 89 ? -9.053 2.217 12.019 1.00 96.81 89 THR A C 1
ATOM 626 O O . THR A 1 89 ? -9.857 1.939 11.129 1.00 96.81 89 THR A O 1
ATOM 629 N N . SER A 1 90 ? -9.253 1.899 13.301 1.00 94.50 90 SER A N 1
ATOM 630 C CA . SER A 1 90 ? -10.493 1.350 13.871 1.00 94.50 90 SER A CA 1
ATOM 631 C C . SER A 1 90 ? -10.812 2.105 15.158 1.00 94.50 90 SER A C 1
ATOM 633 O O . SER A 1 90 ? -9.962 2.190 16.046 1.00 94.50 90 SER A O 1
ATOM 635 N N . GLY A 1 91 ? -12.002 2.703 15.250 1.00 91.12 91 GLY A N 1
ATOM 636 C CA . GLY A 1 91 ? -12.353 3.568 16.378 1.00 91.12 91 GLY A CA 1
ATOM 637 C C . GLY A 1 91 ? -11.347 4.715 16.545 1.00 91.12 91 GLY A C 1
ATOM 638 O O . GLY A 1 91 ? -11.181 5.540 15.647 1.00 91.12 91 GLY A O 1
ATOM 639 N N . SER A 1 92 ? -10.668 4.758 17.693 1.00 89.94 92 SER A N 1
ATOM 640 C CA . SER A 1 92 ? -9.586 5.714 17.986 1.00 89.94 92 SER A CA 1
ATOM 641 C C . SER A 1 92 ? -8.177 5.143 17.791 1.00 89.94 92 SER A C 1
ATOM 643 O O . SER A 1 92 ? -7.195 5.865 17.973 1.00 89.94 92 SER A O 1
ATOM 645 N N . VAL A 1 93 ? -8.051 3.859 17.446 1.00 93.88 93 VAL A N 1
ATOM 646 C CA . VAL A 1 93 ? -6.757 3.197 17.283 1.00 93.88 93 VAL A CA 1
ATOM 647 C C . VAL A 1 93 ? -6.301 3.307 15.837 1.00 93.88 93 VAL A C 1
ATOM 649 O O . VAL A 1 93 ? -7.025 2.936 14.916 1.00 93.88 93 VAL A O 1
ATOM 652 N N . THR A 1 94 ? -5.059 3.750 15.652 1.00 95.06 94 THR A N 1
ATOM 653 C CA . THR A 1 94 ? -4.393 3.812 14.350 1.00 95.06 94 THR A CA 1
ATOM 654 C C . THR A 1 94 ? -3.078 3.048 14.409 1.00 95.06 94 THR A C 1
ATOM 656 O O . THR A 1 94 ? -2.322 3.169 15.376 1.00 95.06 94 THR A O 1
ATOM 659 N N . ARG A 1 95 ? -2.791 2.265 13.370 1.00 96.31 95 ARG A N 1
ATOM 660 C CA . ARG A 1 95 ? -1.498 1.608 13.159 1.00 96.31 95 ARG A CA 1
ATOM 661 C C . ARG A 1 95 ? -1.069 1.722 11.713 1.00 96.31 95 ARG A C 1
ATOM 663 O O . ARG A 1 95 ? -1.876 2.017 10.837 1.00 96.31 95 ARG A O 1
ATOM 670 N N . THR A 1 96 ? 0.207 1.466 11.479 1.00 96.69 96 THR A N 1
ATOM 671 C CA . THR A 1 96 ? 0.811 1.610 10.165 1.00 96.69 96 THR A CA 1
ATOM 672 C C . THR A 1 96 ? 1.655 0.401 9.789 1.00 96.69 96 THR A C 1
ATOM 674 O O . THR A 1 96 ? 2.099 -0.358 10.656 1.00 96.69 96 THR A O 1
ATOM 677 N N . ARG A 1 97 ? 1.847 0.197 8.484 1.00 96.88 97 ARG A N 1
ATOM 678 C CA . ARG A 1 97 ? 2.732 -0.827 7.926 1.00 96.88 97 ARG A CA 1
ATOM 679 C C . ARG A 1 97 ? 3.268 -0.379 6.573 1.00 96.88 97 ARG A C 1
ATOM 681 O O . ARG A 1 97 ? 2.494 0.033 5.713 1.00 96.88 97 ARG A O 1
ATOM 688 N N . ASP A 1 98 ? 4.568 -0.551 6.380 1.00 96.25 98 ASP A N 1
ATOM 689 C CA . ASP A 1 98 ? 5.225 -0.285 5.105 1.00 96.25 98 ASP A CA 1
ATOM 690 C C . ASP A 1 98 ? 5.287 -1.541 4.234 1.00 96.25 98 ASP A C 1
ATOM 692 O O . ASP A 1 98 ? 5.451 -2.664 4.725 1.00 96.25 98 ASP A O 1
ATOM 696 N N . PHE A 1 99 ? 5.187 -1.330 2.925 1.00 95.00 99 PHE A N 1
ATOM 697 C CA . PHE A 1 99 ? 5.370 -2.350 1.904 1.00 95.00 99 PHE A CA 1
ATOM 698 C C . PHE A 1 99 ? 6.382 -1.859 0.877 1.00 95.00 99 PHE A C 1
ATOM 700 O O . PHE A 1 99 ? 6.246 -0.764 0.330 1.00 95.00 99 PHE A O 1
ATOM 707 N N . THR A 1 100 ? 7.373 -2.696 0.587 1.00 95.19 100 THR A N 1
ATOM 708 C CA . THR A 1 100 ? 8.365 -2.430 -0.455 1.00 95.19 100 THR A CA 1
ATOM 709 C C . THR A 1 100 ? 7.919 -3.071 -1.760 1.00 95.19 100 THR A C 1
ATOM 711 O O . THR A 1 100 ? 7.687 -4.279 -1.823 1.00 95.19 100 THR A O 1
ATOM 714 N N . LEU A 1 101 ? 7.803 -2.251 -2.797 1.00 94.19 101 LEU A N 1
ATOM 715 C CA . LEU A 1 101 ? 7.338 -2.613 -4.125 1.00 94.19 101 LEU A CA 1
ATOM 716 C C . LEU A 1 101 ? 8.490 -2.501 -5.129 1.00 94.19 101 LEU A C 1
ATOM 718 O O . LEU A 1 101 ? 8.945 -1.408 -5.456 1.00 94.19 101 LEU A O 1
ATOM 722 N N . ARG A 1 102 ? 8.948 -3.637 -5.647 1.00 95.00 102 ARG A N 1
ATOM 723 C CA . ARG A 1 102 ? 9.989 -3.745 -6.672 1.00 95.00 102 ARG A CA 1
ATOM 724 C C . ARG A 1 102 ? 9.390 -3.476 -8.050 1.00 95.00 102 ARG A C 1
ATOM 726 O O . ARG A 1 102 ? 8.766 -4.355 -8.647 1.00 95.00 102 ARG A O 1
ATOM 733 N N . VAL A 1 103 ? 9.590 -2.270 -8.567 1.00 94.31 103 VAL A N 1
ATOM 734 C CA . VAL A 1 103 ? 9.105 -1.847 -9.885 1.00 94.31 103 VAL A CA 1
ATOM 735 C C . VAL A 1 103 ? 10.159 -2.116 -10.948 1.00 94.31 103 VAL A C 1
ATOM 737 O O . VAL A 1 103 ? 11.291 -1.635 -10.873 1.00 94.31 103 VAL A O 1
ATOM 740 N N . GLN A 1 104 ? 9.770 -2.868 -11.970 1.00 94.38 104 GLN A N 1
ATOM 741 C CA . GLN A 1 104 ? 10.654 -3.265 -13.056 1.00 94.38 104 GLN A CA 1
ATOM 742 C C . GLN A 1 104 ? 10.704 -2.216 -14.169 1.00 94.38 104 GLN A C 1
ATOM 744 O O . GLN A 1 104 ? 9.656 -1.671 -14.547 1.00 94.38 104 GLN A O 1
ATOM 749 N N . PRO A 1 105 ? 11.881 -1.996 -14.780 1.00 92.94 105 PRO A N 1
ATOM 750 C CA . PRO A 1 105 ? 12.023 -1.085 -15.908 1.00 92.94 105 PRO A CA 1
ATOM 751 C C . PRO A 1 105 ? 11.204 -1.562 -17.107 1.00 92.94 105 PRO A C 1
ATOM 753 O O . PRO A 1 105 ? 10.855 -2.745 -17.211 1.00 92.94 105 PRO A O 1
ATOM 756 N N . LEU A 1 106 ? 10.908 -0.653 -18.033 1.00 90.50 106 LEU A N 1
ATOM 757 C CA . LEU A 1 106 ? 10.330 -0.983 -19.336 1.00 90.50 106 LEU A CA 1
ATOM 758 C C . LEU A 1 106 ? 11.175 -2.050 -20.057 1.00 90.50 106 LEU A C 1
ATOM 760 O O . LEU A 1 106 ? 12.402 -2.072 -19.912 1.00 90.50 106 LEU A O 1
ATOM 764 N N . PRO A 1 107 ? 10.542 -2.967 -20.816 1.00 84.69 107 PRO A N 1
ATOM 765 C CA . PRO A 1 107 ? 11.285 -3.998 -21.528 1.00 84.69 107 PRO A CA 1
ATOM 766 C C . PRO A 1 107 ? 12.307 -3.359 -22.475 1.00 84.69 107 PRO A C 1
ATOM 768 O O . PRO A 1 107 ? 12.050 -2.317 -23.082 1.00 84.69 107 PRO A O 1
ATOM 771 N N . ALA A 1 108 ? 13.467 -3.997 -22.621 1.00 75.50 108 ALA A N 1
ATOM 772 C CA . ALA A 1 108 ? 14.335 -3.727 -23.755 1.00 75.50 108 ALA A CA 1
ATOM 773 C C . ALA A 1 108 ? 13.595 -4.200 -25.000 1.00 75.50 108 ALA A C 1
ATOM 775 O O . ALA A 1 108 ? 13.379 -5.398 -25.166 1.00 75.50 108 ALA A O 1
ATOM 776 N N . GLY A 1 109 ? 13.109 -3.255 -25.809 1.00 63.03 109 GLY A N 1
ATOM 777 C CA . GLY A 1 109 ? 12.419 -3.575 -27.049 1.00 63.03 109 GLY A CA 1
ATOM 778 C C . GLY A 1 109 ? 13.295 -4.512 -27.867 1.00 63.03 109 GLY A C 1
ATOM 779 O O . GLY A 1 109 ? 14.394 -4.136 -28.277 1.00 63.03 109 GLY A O 1
ATOM 780 N N . ILE A 1 110 ? 12.830 -5.740 -28.076 1.00 51.59 110 ILE A N 1
ATOM 781 C CA . ILE A 1 110 ? 13.444 -6.616 -29.060 1.00 51.59 110 ILE A CA 1
ATOM 782 C C . ILE A 1 110 ? 13.124 -5.952 -30.397 1.00 51.59 110 ILE A C 1
ATOM 784 O O . ILE A 1 110 ? 11.957 -5.843 -30.775 1.00 51.59 110 ILE A O 1
ATOM 788 N N . LYS A 1 111 ? 14.144 -5.436 -31.085 1.00 51.31 111 LYS A N 1
ATOM 789 C CA . LYS A 1 111 ? 14.031 -5.115 -32.507 1.00 51.31 111 LYS A CA 1
ATOM 790 C C . LYS A 1 111 ? 13.864 -6.434 -33.260 1.00 51.31 111 LYS A C 1
ATOM 792 O O . LYS A 1 111 ? 14.826 -6.931 -33.814 1.00 51.31 111 LYS A O 1
ATOM 797 N N . ASP A 1 112 ? 12.671 -7.008 -33.232 1.00 47.53 112 ASP A N 1
ATOM 798 C CA . ASP A 1 112 ? 12.258 -8.035 -34.182 1.00 47.53 112 ASP A CA 1
ATOM 799 C C . ASP A 1 112 ? 10.736 -8.031 -34.274 1.00 47.53 112 ASP A C 1
ATOM 801 O O . ASP A 1 112 ? 10.020 -8.862 -33.724 1.00 47.53 112 ASP A O 1
ATOM 805 N N . THR A 1 113 ? 10.221 -7.035 -34.987 1.00 48.69 113 THR A N 1
ATOM 806 C CA . THR A 1 113 ? 8.932 -7.176 -35.659 1.00 48.69 113 THR A CA 1
ATOM 807 C C . THR A 1 113 ? 9.216 -7.702 -37.063 1.00 48.69 113 THR A C 1
ATOM 809 O O . THR A 1 113 ? 9.000 -7.007 -38.051 1.00 48.69 113 THR A O 1
ATOM 812 N N . GLN A 1 114 ? 9.731 -8.932 -37.172 1.00 50.12 114 GLN A N 1
ATOM 813 C CA . GLN A 1 114 ? 9.469 -9.714 -38.379 1.00 50.12 114 GLN A CA 1
ATOM 814 C C . GLN A 1 114 ? 7.994 -10.104 -38.315 1.00 50.12 114 GLN A C 1
ATOM 816 O O . GLN A 1 114 ? 7.617 -11.131 -37.757 1.00 50.12 114 GLN A O 1
ATOM 821 N N . ALA A 1 115 ? 7.139 -9.209 -38.807 1.00 56.38 115 ALA A N 1
ATOM 822 C CA . ALA A 1 115 ? 5.787 -9.577 -39.173 1.00 56.38 115 ALA A CA 1
ATOM 823 C C . ALA A 1 115 ? 5.905 -10.632 -40.281 1.00 56.38 115 ALA A C 1
ATOM 825 O O . ALA A 1 115 ? 6.472 -10.365 -41.339 1.00 56.38 115 ALA A O 1
ATOM 826 N N . TYR A 1 116 ? 5.441 -11.843 -39.990 1.00 52.19 116 TYR A N 1
ATOM 827 C CA . TYR A 1 116 ? 5.286 -12.914 -40.965 1.00 52.19 116 TYR A CA 1
ATOM 828 C C . TYR A 1 116 ? 4.357 -12.422 -42.089 1.00 52.19 116 TYR A C 1
ATOM 830 O O . TYR A 1 116 ? 3.265 -11.928 -41.798 1.00 52.19 116 TYR A O 1
ATOM 838 N N . VAL A 1 117 ? 4.842 -12.487 -43.335 1.00 67.50 117 VAL A N 1
ATOM 839 C CA . VAL A 1 117 ? 4.089 -12.208 -44.574 1.00 67.50 117 VAL A CA 1
ATOM 840 C C . VAL A 1 117 ? 3.201 -13.377 -44.965 1.00 67.50 117 VAL A C 1
ATOM 842 O O . VAL A 1 117 ? 3.620 -14.533 -44.732 1.00 67.50 117 VAL A O 1
#